Protein AF-R7HFF4-F1 (afdb_monomer_lite)

pLDDT: mean 91.07, std 11.26, range [42.0, 98.5]

Sequence (77 aa):
MEYTEDELKYYKGMLEYGLLIRQDEINRYNKQIYECMRNGQFLMIPYIKRKIYNCEKVIDEIKDALLNYEKTYGKGR

Structure (mmCIF, N/CA/C/O backbone):
data_AF-R7HFF4-F1
#
_entry.id   AF-R7HFF4-F1
#
loop_
_atom_site.group_PDB
_atom_site.id
_atom_site.type_symbol
_atom_site.label_atom_id
_atom_site.label_alt_id
_atom_site.label_comp_id
_atom_site.label_asym_id
_atom_site.label_entity_id
_atom_site.label_seq_id
_atom_site.pdbx_PDB_ins_code
_atom_site.Cartn_x
_atom_site.Cartn_y
_atom_site.Cartn_z
_atom_site.occupancy
_atom_site.B_iso_or_equiv
_atom_site.auth_seq_id
_atom_site.auth_comp_id
_atom_site.auth_asym_id
_atom_site.auth_atom_id
_atom_site.pdbx_PDB_model_num
ATOM 1 N N . MET A 1 1 ? 9.332 -8.648 -29.039 1.00 54.28 1 MET A N 1
ATOM 2 C CA . MET A 1 1 ? 9.146 -7.209 -29.298 1.00 54.28 1 MET A CA 1
ATOM 3 C C . MET A 1 1 ? 9.975 -6.512 -28.235 1.00 54.28 1 MET A C 1
ATOM 5 O O . MET A 1 1 ? 9.690 -6.724 -27.064 1.00 54.28 1 MET A O 1
ATOM 9 N N . GLU A 1 2 ? 11.086 -5.879 -28.612 1.00 69.31 2 GLU A N 1
ATOM 10 C CA . GLU A 1 2 ? 11.915 -5.116 -27.667 1.00 69.31 2 GLU A CA 1
ATOM 11 C C . GLU A 1 2 ? 11.240 -3.766 -27.421 1.00 69.31 2 GLU A C 1
ATOM 13 O O . GLU A 1 2 ? 10.850 -3.097 -28.376 1.00 69.31 2 GLU A O 1
ATOM 18 N N . TYR A 1 3 ? 11.050 -3.407 -26.152 1.00 73.19 3 TYR A N 1
ATOM 19 C CA . TYR A 1 3 ? 10.553 -2.089 -25.764 1.00 73.19 3 TYR A CA 1
ATOM 20 C C . TYR A 1 3 ? 11.665 -1.054 -25.935 1.00 73.19 3 TYR A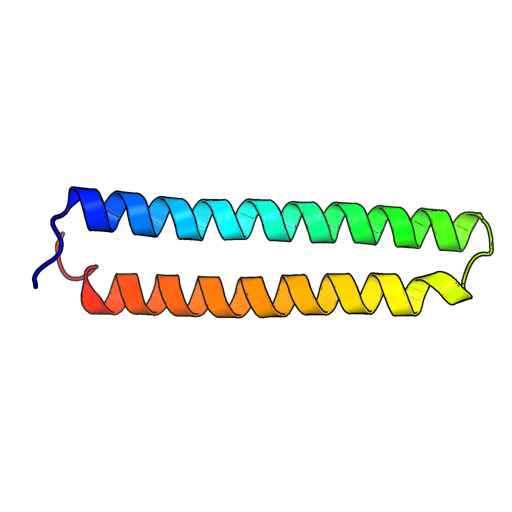 C 1
ATOM 22 O O . TYR A 1 3 ? 12.833 -1.334 -25.660 1.00 73.19 3 TYR A O 1
ATOM 30 N N . THR A 1 4 ? 11.303 0.152 -26.353 1.00 83.94 4 THR A N 1
ATOM 31 C CA . THR A 1 4 ? 12.225 1.291 -26.413 1.00 83.94 4 THR A CA 1
ATOM 32 C C . THR A 1 4 ? 12.574 1.790 -25.006 1.00 83.94 4 THR A C 1
ATOM 34 O O . THR A 1 4 ? 11.813 1.597 -24.055 1.00 83.94 4 THR A O 1
ATOM 37 N N . GLU A 1 5 ? 13.715 2.473 -24.845 1.00 82.06 5 GLU A N 1
ATOM 38 C CA . GLU A 1 5 ? 14.096 3.066 -23.549 1.00 82.06 5 GLU A CA 1
ATOM 39 C C . GLU A 1 5 ? 13.025 4.010 -22.983 1.00 82.06 5 GLU A C 1
ATOM 41 O O . GLU A 1 5 ? 12.854 4.090 -21.766 1.00 82.06 5 GLU A O 1
ATOM 46 N N . ASP A 1 6 ? 12.309 4.729 -23.847 1.00 85.06 6 ASP A N 1
ATOM 47 C CA . ASP A 1 6 ? 11.282 5.683 -23.431 1.00 85.06 6 ASP A CA 1
ATOM 48 C C . ASP A 1 6 ? 10.012 4.976 -22.943 1.00 85.06 6 ASP A C 1
ATOM 50 O O . ASP A 1 6 ? 9.447 5.375 -21.923 1.00 85.06 6 ASP A O 1
ATOM 54 N N . GLU A 1 7 ? 9.612 3.874 -23.585 1.00 86.12 7 GLU A N 1
ATOM 55 C CA . GLU A 1 7 ? 8.523 3.015 -23.098 1.00 86.12 7 GLU A CA 1
ATOM 56 C C . GLU A 1 7 ? 8.869 2.391 -21.741 1.00 86.12 7 GLU A C 1
ATOM 58 O O . GLU A 1 7 ? 8.033 2.355 -20.836 1.00 86.12 7 GLU A O 1
ATOM 63 N N . LEU A 1 8 ? 10.120 1.957 -21.570 1.00 85.44 8 LEU A N 1
ATOM 64 C CA . LEU A 1 8 ? 10.616 1.395 -20.317 1.00 85.44 8 LEU A CA 1
ATOM 65 C C . LEU A 1 8 ? 10.629 2.444 -19.188 1.00 85.44 8 LEU A C 1
ATOM 67 O O . LEU A 1 8 ? 10.115 2.179 -18.097 1.00 85.44 8 LEU A O 1
ATOM 71 N N . LYS A 1 9 ? 11.122 3.663 -19.450 1.00 86.75 9 LYS A N 1
ATOM 72 C CA . LYS A 1 9 ? 11.076 4.784 -18.489 1.00 86.75 9 LYS A CA 1
ATOM 73 C C . LYS A 1 9 ? 9.646 5.159 -18.114 1.00 86.75 9 LYS A C 1
ATOM 75 O O . LYS A 1 9 ? 9.365 5.355 -16.933 1.00 86.75 9 LYS A O 1
ATOM 80 N N . TYR A 1 10 ? 8.748 5.242 -19.094 1.00 89.19 10 TYR A N 1
ATOM 81 C CA . TYR A 1 10 ? 7.339 5.543 -18.851 1.00 89.19 10 TYR A CA 1
ATOM 82 C C . TYR A 1 10 ? 6.689 4.478 -17.963 1.00 89.19 10 TYR A C 1
ATOM 84 O O . TYR A 1 10 ? 6.033 4.805 -16.974 1.00 89.19 10 TYR A O 1
ATOM 92 N N . TYR A 1 11 ? 6.931 3.200 -18.263 1.00 89.38 11 TYR A N 1
ATOM 93 C CA . TYR A 1 11 ? 6.426 2.089 -17.465 1.00 89.38 11 TYR A CA 1
ATOM 94 C 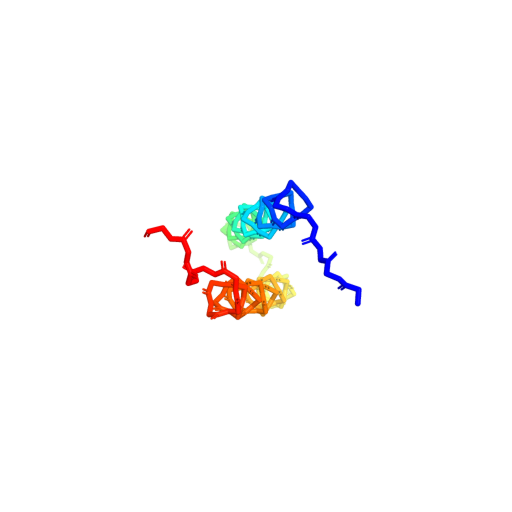C . TYR A 1 11 ? 6.962 2.112 -16.025 1.00 89.38 11 TYR A C 1
ATOM 96 O O . TYR A 1 11 ? 6.176 1.987 -15.084 1.00 89.38 11 TYR A O 1
ATOM 104 N N . LYS A 1 12 ? 8.268 2.355 -15.828 1.00 90.94 12 LYS A N 1
ATOM 105 C CA . LYS A 1 12 ? 8.847 2.533 -14.484 1.00 90.94 12 LYS A CA 1
ATOM 106 C C . LYS A 1 12 ? 8.166 3.682 -13.732 1.00 90.94 12 LYS A C 1
ATOM 108 O O . LYS A 1 12 ? 7.744 3.491 -12.594 1.00 90.94 12 LYS A O 1
ATOM 113 N N . GLY A 1 13 ? 7.985 4.832 -14.383 1.00 92.88 13 GLY A N 1
ATOM 114 C CA . GLY A 1 13 ? 7.312 5.990 -13.789 1.00 92.88 13 GLY A CA 1
ATOM 115 C C . GLY A 1 13 ? 5.860 5.706 -13.388 1.00 92.88 13 GLY A C 1
ATOM 116 O O . GLY A 1 13 ? 5.418 6.136 -12.326 1.00 92.88 13 GLY A O 1
ATOM 117 N N . MET A 1 14 ? 5.124 4.925 -14.185 1.00 94.81 14 MET A N 1
ATOM 118 C CA . MET A 1 14 ? 3.761 4.491 -13.852 1.00 94.81 14 MET A CA 1
ATOM 119 C C . MET A 1 14 ? 3.719 3.601 -12.604 1.00 94.81 14 MET A C 1
ATOM 121 O O . MET A 1 14 ? 2.833 3.765 -11.763 1.00 94.81 14 MET 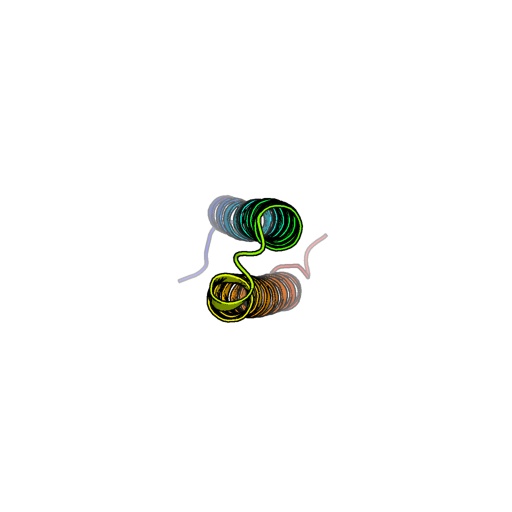A O 1
ATOM 125 N N . LEU A 1 15 ? 4.681 2.685 -12.457 1.00 93.50 15 LEU A N 1
ATOM 126 C CA . LEU A 1 15 ? 4.800 1.842 -11.266 1.00 93.50 15 LEU A CA 1
ATOM 127 C C . LEU A 1 15 ? 5.126 2.679 -10.019 1.00 93.50 15 LEU A C 1
ATOM 129 O O . LEU A 1 15 ? 4.447 2.559 -9.000 1.00 93.50 15 LEU A O 1
ATOM 133 N N . GLU A 1 16 ? 6.110 3.576 -10.105 1.00 93.56 16 GLU A N 1
ATOM 134 C CA . GLU A 1 16 ? 6.487 4.473 -9.002 1.00 93.56 16 GLU A CA 1
ATOM 135 C C . GLU A 1 16 ? 5.328 5.390 -8.583 1.00 93.56 16 GLU A C 1
ATOM 137 O O . GLU A 1 16 ? 5.043 5.542 -7.394 1.00 93.56 16 GLU A O 1
ATOM 142 N N . TYR A 1 17 ? 4.593 5.941 -9.550 1.00 95.75 17 TYR A N 1
ATOM 143 C CA . TYR A 1 17 ? 3.394 6.733 -9.281 1.00 95.75 17 TYR A CA 1
ATOM 144 C C . TYR A 1 17 ? 2.284 5.902 -8.616 1.00 95.75 17 TYR A C 1
ATOM 146 O O . TYR A 1 17 ? 1.622 6.366 -7.683 1.00 95.75 17 TYR A O 1
ATOM 154 N N . GLY A 1 18 ? 2.118 4.644 -9.036 1.00 94.50 18 GLY A N 1
ATOM 155 C CA . GLY A 1 18 ? 1.201 3.693 -8.412 1.00 94.50 18 GLY A CA 1
ATOM 156 C C . GLY A 1 18 ? 1.505 3.447 -6.930 1.00 94.50 18 GLY A C 1
ATOM 157 O O . GLY A 1 18 ? 0.573 3.414 -6.121 1.00 94.50 18 GLY A O 1
ATOM 158 N N . LEU A 1 19 ? 2.787 3.349 -6.548 1.00 95.81 19 LEU A N 1
ATOM 159 C CA . LEU A 1 19 ? 3.194 3.238 -5.139 1.00 95.81 19 LEU A CA 1
ATOM 160 C C . LEU A 1 19 ? 2.743 4.449 -4.321 1.00 95.81 19 LEU A C 1
ATOM 162 O O . LEU A 1 19 ? 2.162 4.279 -3.247 1.00 95.81 19 LEU A O 1
ATOM 166 N N . LEU A 1 20 ? 2.976 5.659 -4.839 1.00 96.44 20 LEU A N 1
ATOM 167 C CA . LEU A 1 20 ? 2.605 6.902 -4.159 1.00 96.44 20 LEU A CA 1
ATOM 168 C C . LEU A 1 20 ? 1.096 6.965 -3.898 1.00 96.44 20 LEU A C 1
ATOM 170 O O . LEU A 1 20 ? 0.676 7.209 -2.766 1.00 96.44 20 LEU A O 1
ATOM 174 N N . ILE A 1 21 ? 0.275 6.656 -4.908 1.00 97.44 21 ILE A N 1
ATOM 175 C CA . ILE A 1 21 ? -1.189 6.657 -4.767 1.00 97.44 21 ILE A CA 1
ATOM 176 C C . ILE A 1 21 ? -1.645 5.683 -3.679 1.00 97.44 21 ILE A C 1
ATOM 178 O O . ILE A 1 21 ? -2.477 6.039 -2.839 1.00 97.44 21 ILE A O 1
ATOM 182 N N . ARG A 1 22 ? -1.127 4.448 -3.683 1.00 97.38 22 ARG A N 1
ATOM 183 C CA . ARG A 1 22 ? -1.530 3.434 -2.697 1.00 97.38 22 ARG A CA 1
ATOM 184 C C . ARG A 1 22 ? -1.089 3.806 -1.288 1.00 97.38 22 ARG A C 1
ATOM 186 O O . ARG A 1 22 ? -1.856 3.604 -0.347 1.00 97.38 22 ARG A O 1
ATOM 193 N N . GLN A 1 23 ? 0.086 4.411 -1.135 1.00 97.12 23 GLN A N 1
ATOM 194 C CA . GLN A 1 23 ? 0.544 4.909 0.159 1.00 97.12 23 GLN A CA 1
ATOM 195 C C . GLN A 1 23 ? -0.361 6.036 0.687 1.00 97.12 23 GLN A C 1
ATOM 197 O O . GLN A 1 23 ? -0.737 6.036 1.864 1.00 97.12 23 GLN A O 1
ATOM 202 N N . ASP A 1 24 ? -0.782 6.957 -0.181 1.00 98.06 24 ASP A N 1
ATOM 203 C CA . ASP A 1 24 ? -1.717 8.028 0.175 1.00 98.06 24 ASP A CA 1
ATOM 204 C C . ASP A 1 24 ? -3.120 7.509 0.517 1.00 98.06 24 ASP A C 1
ATOM 206 O O . ASP A 1 24 ? -3.796 8.047 1.399 1.00 98.06 24 ASP A O 1
ATOM 210 N N . GLU A 1 25 ? -3.589 6.453 -0.148 1.00 97.94 25 GLU A N 1
ATOM 211 C CA . GLU A 1 25 ? -4.822 5.754 0.233 1.00 97.94 25 GLU A CA 1
ATOM 212 C C . GLU A 1 25 ? -4.725 5.138 1.628 1.00 97.94 25 GLU A C 1
ATOM 214 O O . GLU A 1 25 ? -5.622 5.362 2.443 1.00 97.94 25 GLU A O 1
ATOM 219 N N . ILE A 1 26 ? -3.629 4.440 1.941 1.00 98.31 26 ILE A N 1
ATOM 220 C CA . ILE A 1 26 ? -3.395 3.876 3.278 1.00 98.31 26 ILE A CA 1
ATOM 221 C C . ILE A 1 26 ? -3.422 4.984 4.334 1.00 98.31 26 ILE A C 1
ATOM 223 O O . ILE A 1 26 ? -4.112 4.860 5.347 1.00 98.31 26 ILE A O 1
ATOM 227 N N . ASN A 1 27 ? -2.746 6.106 4.079 1.00 98.19 27 ASN A N 1
ATOM 228 C CA . ASN A 1 27 ? -2.745 7.256 4.983 1.00 98.19 27 ASN A CA 1
ATOM 229 C C . ASN A 1 27 ? -4.160 7.814 5.212 1.00 98.19 27 ASN A C 1
ATOM 231 O O . ASN A 1 27 ? -4.527 8.135 6.346 1.00 98.19 27 ASN A O 1
ATOM 235 N N . ARG A 1 28 ? -4.983 7.902 4.159 1.00 98.50 28 ARG A N 1
ATOM 236 C CA . ARG A 1 28 ? -6.392 8.321 4.265 1.00 98.50 28 ARG A CA 1
ATOM 237 C C . ARG A 1 28 ? -7.231 7.323 5.062 1.00 98.50 28 ARG A C 1
ATOM 239 O O . ARG A 1 28 ? -7.997 7.741 5.926 1.00 98.50 28 ARG A O 1
ATOM 246 N N . TYR A 1 29 ? -7.071 6.025 4.827 1.00 98.38 29 TYR A N 1
ATOM 247 C CA . TYR A 1 29 ? -7.786 4.992 5.575 1.00 98.38 29 TYR A CA 1
ATOM 248 C C . TYR A 1 29 ? -7.381 4.947 7.049 1.00 98.38 29 TYR A C 1
ATOM 250 O O . TYR A 1 29 ? -8.246 4.809 7.911 1.00 98.38 29 TYR A O 1
ATOM 258 N N . ASN A 1 30 ? -6.105 5.158 7.368 1.00 98.00 30 ASN A N 1
ATOM 259 C CA . ASN A 1 30 ? -5.658 5.287 8.752 1.00 98.00 30 ASN A CA 1
ATOM 260 C C . ASN A 1 30 ? -6.338 6.471 9.453 1.00 98.00 30 ASN A C 1
ATOM 262 O O . ASN A 1 30 ? -6.859 6.301 10.554 1.00 98.00 30 ASN A O 1
ATOM 266 N N . LYS A 1 31 ? -6.435 7.641 8.802 1.00 98.00 31 LYS A N 1
ATOM 267 C CA . LYS A 1 31 ? -7.202 8.788 9.332 1.00 98.00 31 LYS A CA 1
ATOM 268 C C . LYS A 1 31 ? -8.673 8.436 9.579 1.00 98.00 31 LYS A C 1
ATOM 270 O O . LYS A 1 31 ? -9.187 8.737 10.652 1.00 98.00 31 LYS A O 1
ATOM 275 N N . GLN A 1 32 ? -9.315 7.724 8.650 1.00 97.50 32 GLN A N 1
ATOM 276 C CA . GLN A 1 32 ? -10.694 7.253 8.831 1.00 97.50 32 GLN A CA 1
ATOM 277 C C . GLN A 1 32 ? -10.836 6.306 10.030 1.00 97.50 32 GLN A C 1
ATOM 279 O O . GLN A 1 32 ? -11.823 6.389 10.753 1.00 97.50 32 GLN A O 1
ATOM 284 N N . ILE A 1 33 ? -9.855 5.434 10.292 1.00 97.56 33 ILE A N 1
ATOM 285 C CA . ILE A 1 33 ? -9.865 4.584 11.494 1.00 97.56 33 ILE A CA 1
ATOM 286 C C . ILE A 1 33 ? -9.843 5.446 12.761 1.00 97.56 33 ILE A C 1
ATOM 288 O O . ILE A 1 33 ? -10.646 5.198 13.662 1.00 97.56 33 ILE A O 1
ATOM 292 N N . TYR A 1 34 ? -8.977 6.463 12.827 1.00 96.94 34 TYR A N 1
ATOM 293 C CA . TYR A 1 34 ? -8.932 7.385 13.969 1.00 96.94 34 TYR A CA 1
ATOM 294 C C . TYR A 1 34 ? -10.268 8.114 14.176 1.00 96.94 34 TYR A C 1
ATOM 296 O O . TYR A 1 34 ? -10.745 8.220 15.307 1.00 96.94 34 TYR A O 1
ATOM 304 N N . GLU A 1 35 ? -10.907 8.570 13.099 1.00 97.44 35 GLU A N 1
ATOM 305 C CA . GLU A 1 35 ? -12.229 9.207 13.150 1.00 97.44 35 GLU A CA 1
ATOM 306 C C . GLU A 1 35 ? -13.318 8.236 13.623 1.00 97.44 35 GLU A C 1
ATOM 308 O O . GLU A 1 35 ? -14.106 8.575 14.507 1.00 97.44 35 GLU A O 1
ATOM 313 N N . CYS A 1 36 ? -13.332 7.000 13.113 1.00 97.06 36 CYS A N 1
ATOM 314 C CA . CYS A 1 36 ? -14.266 5.971 13.563 1.00 97.06 36 CYS A CA 1
ATOM 315 C C . CYS A 1 36 ? -14.083 5.645 15.051 1.00 97.06 36 CYS A C 1
ATOM 317 O O . CYS A 1 36 ? -15.078 5.508 15.759 1.00 97.06 36 CYS A O 1
ATOM 319 N N . MET A 1 37 ? -12.840 5.552 15.541 1.00 95.56 37 MET A N 1
ATOM 320 C CA . MET A 1 37 ? -12.561 5.348 16.968 1.00 95.56 37 MET A CA 1
ATOM 321 C C . MET A 1 37 ? -13.094 6.506 17.815 1.00 95.56 37 MET A C 1
ATOM 323 O O . MET A 1 37 ? -13.760 6.268 18.820 1.00 95.56 37 MET A O 1
ATOM 327 N N . ARG A 1 38 ? -12.859 7.754 17.387 1.00 96.44 38 ARG A N 1
ATOM 328 C CA . ARG A 1 38 ? -13.345 8.959 18.079 1.00 96.44 38 ARG A CA 1
ATOM 329 C C . ARG A 1 38 ? -14.874 9.023 18.139 1.00 96.44 38 ARG A C 1
ATOM 331 O O . ARG A 1 38 ? -15.420 9.466 19.143 1.00 96.44 38 ARG A O 1
ATOM 338 N N . ASN A 1 39 ? -15.547 8.566 17.086 1.00 96.56 39 ASN A N 1
ATOM 339 C CA . ASN A 1 39 ? -17.005 8.601 16.964 1.00 96.56 39 ASN A CA 1
ATOM 340 C C . ASN A 1 39 ? -17.699 7.330 17.497 1.00 96.56 39 ASN A C 1
ATOM 342 O O . ASN A 1 39 ? -18.912 7.196 17.357 1.00 96.56 39 ASN A O 1
ATOM 346 N N . GLY A 1 40 ? -16.955 6.369 18.063 1.00 94.94 40 GLY A N 1
ATOM 347 C CA . GLY A 1 40 ? -17.505 5.101 18.565 1.00 94.94 40 GLY A CA 1
ATOM 348 C C . GLY A 1 40 ? -17.971 4.119 17.477 1.00 94.94 40 GLY A C 1
ATOM 349 O O . GLY A 1 40 ? -18.647 3.135 17.771 1.00 94.94 40 GLY A O 1
ATOM 350 N N . GLN A 1 41 ? -17.607 4.344 16.213 1.00 96.12 41 GLN A N 1
ATOM 351 C CA . GLN A 1 41 ? -18.008 3.541 15.051 1.00 96.12 41 GLN A CA 1
ATOM 352 C C . GLN A 1 41 ? -17.081 2.332 14.828 1.00 96.12 41 GLN A C 1
ATOM 354 O O . GLN A 1 41 ? -16.584 2.092 13.725 1.00 96.12 41 GLN A O 1
ATOM 359 N N . PHE A 1 42 ? -16.829 1.540 15.873 1.00 94.44 42 PHE A N 1
ATOM 360 C CA . PHE A 1 42 ? -15.835 0.456 15.838 1.00 94.44 42 PHE A CA 1
ATOM 361 C C . PHE A 1 42 ? -16.133 -0.637 14.802 1.00 94.44 42 PHE A C 1
ATOM 363 O O . PHE A 1 42 ? -15.205 -1.229 14.252 1.00 94.44 42 PHE A O 1
ATOM 370 N N . LEU A 1 43 ? -17.410 -0.863 14.475 1.00 95.75 43 LEU A N 1
ATOM 371 C CA . LEU A 1 43 ? -17.835 -1.846 13.470 1.00 95.75 43 LEU A CA 1
ATOM 372 C C . LEU A 1 43 ? -17.319 -1.532 12.056 1.00 95.75 43 LEU A C 1
ATOM 374 O O . LEU A 1 43 ? -17.220 -2.440 11.235 1.00 95.75 43 LEU A O 1
ATOM 378 N N . MET A 1 44 ? -16.955 -0.277 11.769 1.00 94.94 44 MET A N 1
ATOM 379 C CA . MET A 1 44 ? -16.415 0.131 10.466 1.00 94.94 44 MET A CA 1
ATOM 380 C C . MET A 1 44 ? -14.924 -0.188 10.311 1.00 94.94 44 MET A C 1
ATOM 382 O O . MET A 1 44 ? -14.442 -0.380 9.193 1.00 94.94 44 MET A O 1
ATOM 386 N N . ILE A 1 45 ? -14.189 -0.291 11.422 1.00 96.31 45 ILE A N 1
ATOM 387 C CA . ILE A 1 45 ? -12.729 -0.449 11.427 1.00 96.31 45 ILE A CA 1
ATOM 388 C C . ILE A 1 45 ? -12.270 -1.707 10.663 1.00 96.31 45 ILE A C 1
ATOM 390 O O . ILE A 1 45 ? -11.344 -1.579 9.860 1.00 96.31 45 ILE A O 1
ATOM 394 N N . PRO A 1 46 ? -12.888 -2.900 10.818 1.00 97.88 46 PRO A N 1
ATOM 395 C CA . PRO A 1 46 ? -12.495 -4.086 10.051 1.00 97.88 46 PRO A CA 1
ATOM 396 C C . PRO A 1 46 ? -12.610 -3.897 8.533 1.00 97.88 46 PRO A C 1
ATOM 398 O O . PRO A 1 46 ? -11.734 -4.332 7.786 1.00 97.88 46 PRO A O 1
ATOM 401 N N . TYR A 1 47 ? -13.650 -3.199 8.066 1.00 97.12 47 TYR A N 1
ATOM 402 C CA . TYR A 1 47 ? -13.839 -2.919 6.641 1.00 97.12 47 TYR A CA 1
ATOM 403 C C . TYR A 1 47 ? -12.761 -1.979 6.102 1.00 97.12 47 TYR A C 1
ATOM 405 O O . TYR A 1 47 ? -12.255 -2.191 5.001 1.00 97.12 47 TYR A O 1
ATOM 413 N N . ILE A 1 48 ? -12.378 -0.963 6.880 1.00 97.44 48 ILE A N 1
ATOM 414 C CA . ILE A 1 48 ? -11.311 -0.029 6.503 1.00 97.44 48 ILE A CA 1
ATOM 415 C C . ILE A 1 48 ? -9.952 -0.746 6.500 1.00 97.44 48 ILE A C 1
ATOM 417 O O . ILE A 1 48 ? -9.196 -0.614 5.540 1.00 97.44 48 ILE A O 1
ATOM 421 N N . LYS A 1 49 ? -9.675 -1.595 7.500 1.00 97.75 49 LYS A N 1
ATOM 422 C CA . LYS A 1 49 ? -8.462 -2.431 7.537 1.00 97.75 49 LYS A CA 1
ATOM 423 C C . LYS A 1 49 ? -8.352 -3.366 6.333 1.00 97.75 49 LYS A C 1
ATOM 425 O O . LYS A 1 49 ? -7.266 -3.522 5.789 1.00 97.75 49 LYS A O 1
ATOM 430 N N . ARG A 1 50 ? -9.465 -3.935 5.858 1.00 98.00 50 ARG A N 1
ATOM 431 C CA . ARG A 1 50 ? -9.466 -4.742 4.626 1.00 98.00 50 ARG A CA 1
ATOM 432 C C . ARG A 1 50 ? -9.066 -3.925 3.392 1.00 98.00 50 ARG A C 1
ATOM 434 O O . ARG A 1 50 ? -8.388 -4.453 2.518 1.00 98.00 50 ARG A O 1
ATOM 441 N N . LYS A 1 51 ? -9.462 -2.650 3.312 1.00 97.75 51 LYS A N 1
ATOM 442 C CA . LYS A 1 51 ? -9.026 -1.760 2.223 1.00 97.75 51 LYS A CA 1
ATOM 443 C C . LYS A 1 51 ? -7.528 -1.468 2.303 1.00 97.75 51 LYS A C 1
ATOM 445 O O . LYS A 1 51 ? -6.868 -1.546 1.276 1.00 97.75 51 LYS A O 1
ATOM 450 N N . ILE A 1 52 ? -7.000 -1.219 3.505 1.00 98.25 52 ILE A N 1
ATOM 451 C CA . ILE A 1 52 ? -5.553 -1.052 3.735 1.00 98.25 52 ILE A CA 1
ATOM 452 C C . ILE A 1 52 ? -4.790 -2.293 3.270 1.00 98.25 52 ILE A C 1
ATOM 454 O O . ILE A 1 52 ? -3.886 -2.161 2.455 1.00 98.25 52 ILE A O 1
ATOM 458 N N . TYR A 1 53 ? -5.221 -3.487 3.685 1.00 98.06 53 TYR A N 1
ATOM 459 C CA . TYR A 1 53 ? -4.600 -4.746 3.265 1.00 98.06 53 TYR A CA 1
ATOM 460 C C . TYR A 1 53 ? -4.562 -4.912 1.738 1.00 98.06 53 TYR A C 1
ATOM 462 O O . TYR A 1 53 ? -3.564 -5.348 1.172 1.00 98.06 53 TYR A O 1
ATOM 470 N N . ASN A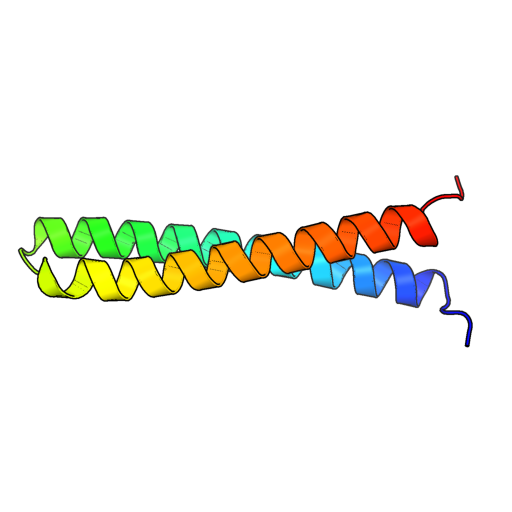 1 54 ? -5.634 -4.527 1.038 1.00 97.75 54 ASN A N 1
ATOM 471 C CA . ASN A 1 54 ? -5.641 -4.558 -0.424 1.00 97.75 54 ASN A CA 1
ATOM 472 C C . ASN A 1 54 ? -4.630 -3.567 -1.026 1.00 97.75 54 ASN A C 1
ATOM 474 O O . ASN A 1 54 ? -3.973 -3.906 -2.006 1.00 97.75 54 ASN A O 1
ATOM 478 N N . CYS A 1 55 ? -4.491 -2.364 -0.461 1.00 97.94 55 CYS A N 1
ATOM 479 C CA . CYS A 1 55 ? -3.475 -1.403 -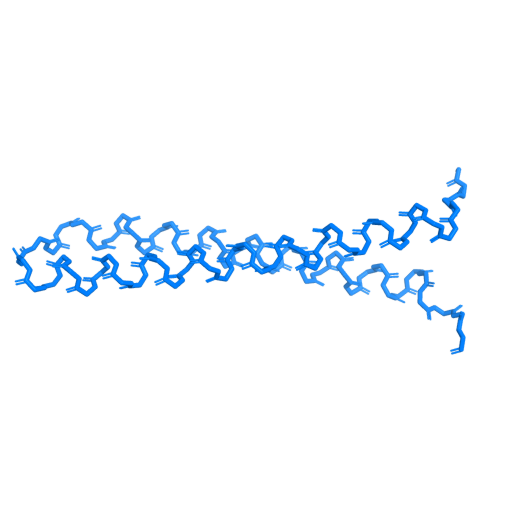0.900 1.00 97.94 55 CYS A CA 1
ATOM 480 C C . CYS A 1 55 ? -2.055 -1.935 -0.655 1.00 97.94 55 CYS A C 1
ATOM 482 O O . CYS A 1 55 ? -1.217 -1.807 -1.541 1.00 97.94 55 CYS A O 1
ATOM 484 N N . GLU A 1 56 ? -1.800 -2.558 0.499 1.00 97.94 56 GLU A N 1
ATOM 485 C CA . GLU A 1 56 ? -0.515 -3.191 0.834 1.00 97.94 56 GLU A CA 1
ATOM 486 C C . GLU A 1 56 ? -0.170 -4.304 -0.159 1.00 97.94 56 GLU A C 1
ATOM 488 O O . GLU A 1 56 ? 0.919 -4.304 -0.724 1.00 97.94 56 GLU A O 1
ATOM 493 N N . LYS A 1 57 ? -1.133 -5.178 -0.474 1.00 98.00 57 LYS A N 1
ATOM 494 C CA . LYS A 1 57 ? -0.944 -6.229 -1.477 1.00 98.00 57 LYS A CA 1
ATOM 495 C C . LYS A 1 57 ? -0.567 -5.659 -2.851 1.00 98.00 57 LYS A C 1
ATOM 497 O O . LYS A 1 57 ? 0.350 -6.158 -3.492 1.00 98.00 57 LYS A O 1
ATOM 502 N N . VAL A 1 58 ? -1.253 -4.605 -3.297 1.00 97.38 58 VAL A N 1
ATOM 503 C CA . VAL A 1 58 ? -0.944 -3.947 -4.579 1.00 97.38 58 VAL A CA 1
ATOM 504 C C . VAL A 1 58 ? 0.426 -3.262 -4.537 1.00 97.38 58 VAL A C 1
ATOM 506 O O . VAL A 1 58 ? 1.142 -3.270 -5.533 1.00 97.38 58 VAL A O 1
ATOM 509 N N . ILE A 1 59 ? 0.820 -2.683 -3.400 1.00 97.69 59 ILE A N 1
ATOM 510 C CA . ILE A 1 59 ? 2.169 -2.132 -3.212 1.00 97.69 59 ILE A CA 1
ATOM 511 C C . ILE A 1 59 ? 3.228 -3.222 -3.384 1.00 97.69 59 ILE A C 1
ATOM 513 O O . ILE A 1 59 ? 4.219 -2.982 -4.072 1.00 97.69 59 ILE A O 1
ATOM 517 N N . ASP A 1 60 ? 3.026 -4.398 -2.793 1.00 97.50 60 ASP A N 1
ATOM 518 C CA . ASP A 1 60 ? 3.964 -5.516 -2.918 1.00 97.50 60 ASP A CA 1
ATOM 519 C C . ASP A 1 60 ? 4.063 -6.003 -4.372 1.00 97.50 60 ASP A C 1
ATOM 521 O O . ASP A 1 60 ? 5.166 -6.133 -4.898 1.00 97.50 60 ASP A O 1
ATOM 525 N N . GLU A 1 61 ? 2.931 -6.138 -5.073 1.00 96.81 61 GLU A N 1
ATOM 526 C CA . GLU A 1 61 ? 2.898 -6.476 -6.506 1.00 96.81 61 GLU A CA 1
ATOM 527 C C . GLU A 1 61 ? 3.666 -5.452 -7.366 1.00 96.81 61 GLU A C 1
ATOM 529 O O . GLU A 1 61 ? 4.424 -5.821 -8.266 1.00 96.81 61 GLU A O 1
ATOM 534 N N . ILE A 1 62 ? 3.512 -4.154 -7.079 1.00 95.81 62 ILE A N 1
ATOM 535 C CA . ILE A 1 62 ? 4.227 -3.087 -7.791 1.00 95.81 62 ILE A CA 1
ATOM 536 C C . ILE A 1 62 ? 5.730 -3.114 -7.475 1.00 95.81 62 ILE A C 1
ATOM 538 O O . ILE A 1 62 ? 6.546 -2.930 -8.380 1.00 95.81 62 ILE A O 1
ATOM 542 N N . LYS A 1 63 ? 6.119 -3.354 -6.217 1.00 94.81 63 LYS A N 1
ATOM 543 C CA . LYS A 1 63 ? 7.533 -3.482 -5.824 1.00 94.81 63 LYS A CA 1
ATOM 544 C C . LYS A 1 63 ? 8.200 -4.666 -6.515 1.00 94.81 63 LYS A C 1
ATOM 546 O O . LYS A 1 63 ? 9.309 -4.514 -7.022 1.00 94.81 63 LYS A O 1
ATOM 551 N N . ASP A 1 64 ? 7.520 -5.806 -6.591 1.00 95.44 64 ASP A N 1
ATOM 552 C CA . ASP A 1 64 ? 8.009 -6.976 -7.320 1.00 95.44 64 ASP A CA 1
ATOM 553 C C . ASP A 1 64 ? 8.151 -6.680 -8.819 1.00 95.44 64 ASP A C 1
ATOM 555 O O . ASP A 1 64 ? 9.152 -7.050 -9.439 1.00 95.44 64 ASP A O 1
ATOM 559 N N . ALA A 1 65 ? 7.193 -5.956 -9.408 1.00 92.19 65 ALA A N 1
ATOM 560 C CA . ALA A 1 65 ? 7.272 -5.516 -10.799 1.00 92.19 65 ALA A CA 1
ATOM 561 C C . ALA A 1 65 ? 8.458 -4.568 -11.050 1.00 92.19 65 ALA A C 1
ATOM 563 O O . ALA A 1 65 ? 9.167 -4.740 -12.043 1.00 92.19 65 ALA A O 1
ATOM 564 N N . LEU A 1 66 ? 8.716 -3.614 -10.148 1.00 92.31 66 LEU A N 1
ATOM 565 C CA . LEU A 1 66 ? 9.878 -2.720 -10.213 1.00 92.31 66 LEU A CA 1
ATOM 566 C C . LEU A 1 66 ? 11.194 -3.489 -10.076 1.00 92.31 66 LEU A C 1
ATOM 568 O O . LEU A 1 66 ? 12.107 -3.282 -10.871 1.00 92.31 66 LEU A O 1
ATOM 572 N N . LEU A 1 67 ? 11.279 -4.423 -9.127 1.00 90.75 67 LEU A N 1
ATOM 573 C CA . LEU A 1 67 ? 12.462 -5.261 -8.942 1.00 90.75 67 LEU A CA 1
ATOM 574 C C . LEU A 1 67 ? 12.750 -6.107 -10.188 1.00 90.75 67 LEU A C 1
ATOM 576 O O . LEU A 1 67 ? 13.901 -6.235 -10.609 1.00 90.75 67 LEU A O 1
ATOM 580 N N . ASN A 1 68 ? 11.712 -6.693 -10.785 1.00 89.00 68 ASN A N 1
ATOM 581 C CA . ASN A 1 68 ? 11.841 -7.453 -12.024 1.00 89.00 68 ASN A CA 1
ATOM 582 C C . ASN A 1 68 ? 12.259 -6.550 -13.186 1.00 89.00 68 ASN A C 1
ATOM 584 O O . ASN A 1 68 ? 13.176 -6.904 -13.923 1.00 89.00 68 ASN A O 1
ATOM 588 N N . TYR A 1 69 ? 11.665 -5.361 -13.307 1.00 86.62 69 TYR A N 1
ATOM 589 C CA . TYR A 1 69 ? 12.075 -4.363 -14.290 1.00 86.62 69 TYR A CA 1
ATOM 590 C C . TYR A 1 69 ? 13.568 -4.016 -14.153 1.00 86.62 69 TYR A C 1
ATOM 592 O O . TYR A 1 69 ? 14.296 -4.042 -15.143 1.00 86.62 69 TYR A O 1
ATOM 600 N N . GLU A 1 70 ? 14.059 -3.760 -12.938 1.00 84.88 70 GLU A N 1
ATOM 601 C CA . GLU A 1 70 ? 15.469 -3.433 -12.689 1.00 84.88 70 GLU A CA 1
ATOM 602 C C . GLU A 1 70 ? 16.408 -4.613 -12.975 1.00 84.88 70 GLU A C 1
ATOM 604 O O . GLU A 1 70 ? 17.498 -4.421 -13.512 1.00 84.88 70 GLU A O 1
ATOM 609 N N . LYS A 1 71 ? 15.985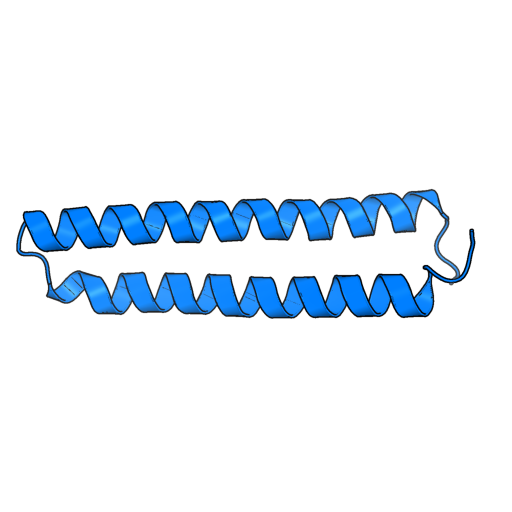 -5.852 -12.706 1.00 84.44 71 LYS A N 1
ATOM 610 C CA . LYS A 1 71 ? 16.763 -7.050 -13.065 1.00 84.44 71 LYS A CA 1
ATOM 611 C C . LYS A 1 71 ? 16.835 -7.282 -14.574 1.00 84.44 71 LYS A C 1
ATOM 613 O O . LYS A 1 71 ? 17.886 -7.694 -15.066 1.00 84.44 71 LYS A O 1
ATOM 618 N N . THR A 1 72 ? 15.732 -7.061 -15.288 1.00 83.25 72 THR A N 1
ATOM 619 C CA . THR A 1 72 ? 15.612 -7.353 -16.724 1.00 83.25 72 THR A CA 1
ATOM 620 C C . THR A 1 72 ? 16.196 -6.241 -17.591 1.00 83.25 72 THR A C 1
ATOM 622 O O . THR A 1 72 ? 16.883 -6.536 -18.563 1.00 83.25 72 THR A O 1
ATOM 625 N N . TYR A 1 73 ? 15.962 -4.980 -17.227 1.00 78.81 73 TYR A N 1
ATOM 626 C CA . TYR A 1 73 ? 16.303 -3.811 -18.046 1.00 78.81 73 TYR A CA 1
ATOM 627 C C . TYR A 1 73 ? 17.279 -2.843 -17.359 1.00 78.81 73 TYR A C 1
ATOM 629 O O . TYR A 1 73 ? 17.797 -1.939 -18.003 1.00 78.81 73 TYR A O 1
ATOM 637 N N . GLY A 1 74 ? 17.561 -3.019 -16.063 1.00 64.38 74 GLY A N 1
ATOM 638 C CA . GLY A 1 74 ? 18.475 -2.159 -15.299 1.00 64.38 74 GLY A CA 1
ATOM 639 C C . GLY A 1 74 ? 19.960 -2.526 -15.410 1.00 64.38 74 GLY A C 1
ATOM 640 O O . GLY A 1 74 ? 20.802 -1.800 -14.888 1.00 64.38 74 GLY A O 1
ATOM 641 N N . LYS A 1 75 ? 20.323 -3.611 -16.113 1.00 58.78 75 LYS A N 1
ATOM 642 C CA . LYS A 1 75 ? 21.724 -3.892 -16.478 1.00 58.78 75 LYS A CA 1
ATOM 643 C C . LYS A 1 75 ? 22.131 -3.045 -17.684 1.00 58.78 75 LYS A C 1
ATOM 645 O O . LYS A 1 75 ? 22.229 -3.548 -18.798 1.00 58.78 75 LYS A O 1
ATOM 650 N N . GLY A 1 76 ? 22.353 -1.757 -17.453 1.00 57.91 76 GLY A N 1
ATOM 651 C CA . GLY A 1 76 ? 22.754 -0.848 -18.520 1.00 57.91 76 GLY A CA 1
ATOM 652 C C . GLY A 1 76 ? 22.888 0.605 -18.094 1.00 57.91 76 GLY A C 1
ATOM 653 O O . GLY A 1 76 ? 22.217 1.453 -18.673 1.00 57.91 76 GLY A O 1
ATOM 654 N N . ARG A 1 77 ? 23.737 0.881 -17.097 1.00 42.00 77 ARG A N 1
ATOM 655 C CA . ARG A 1 77 ? 24.597 2.075 -17.022 1.00 42.00 77 ARG A CA 1
ATOM 656 C C . ARG A 1 77 ? 25.617 1.940 -15.901 1.00 42.00 77 ARG A C 1
ATOM 658 O O . ARG A 1 77 ? 25.195 1.640 -14.766 1.00 42.00 77 ARG A O 1
#

Secondary structure (DSSP, 8-state):
-PPPHHHHHHHHHHHHHHHHHHHHHHHHHHHHHHHHHHTT-GGGHHHHHHHHHHHHHHHHHHHHHHHHHHHHH----

Radius of gyration: 17.39 Å; chains: 1; bounding box: 43×17×48 Å

Foldseek 3Di:
DDDDPVRLVVVLVVLVVLLVVLVVLLVVLVVVLVVCVVVVVNVCNVVSVVSNVVSVVVNVVSVVVNVVSCVVPVPDD